Protein AF-A0A7S2Q294-F1 (afdb_monomer_lite)

pLDDT: mean 72.87, std 22.99, range [36.5, 96.69]

Foldseek 3Di:
DDDDDDDDDDDDDDDDDDDDDPDPDDDDDDDDDDDDDPDDDDDDDDDDDDPPPQDPDDPVLLVVQLVLQQVQCVVFPPDDDRSVVLVSCLSVDPDLVSSLVSQCVVGHPDPSSNVSSVVSVVVVVVRVVVVD

Secondary structure (DSSP, 8-state):
-------------------------------S----------------PPP-------HHHHHHHHHHHHHHHHHH-SSPPPHHHHHHHHHH--SHHHHHHHHHHHT-SSHHHHHHHHHHHHHHHHHHHHH-

Radius of gyration: 26.09 Å; chains: 1; bounding box: 34×94×55 Å

Sequence (132 aa):
GPECAGAATPPLALAPALGATPDFREGDKAPRGAAVPIVGAGRGALGAGAPGAGVALGTDLERWAKAQIAKLVDRFCVSRIDEGTVLAALTTCTSPAELRGEAVILIADNALVRNFAADFWRRLQAHLAKTA

Structure (mmCIF, N/CA/C/O backbone):
data_AF-A0A7S2Q294-F1
#
_entry.id   AF-A0A7S2Q294-F1
#
loop_
_atom_site.group_PDB
_atom_site.id
_atom_site.type_symbol
_atom_site.label_atom_id
_atom_site.label_alt_id
_atom_site.label_comp_id
_atom_site.label_asym_id
_atom_site.label_entit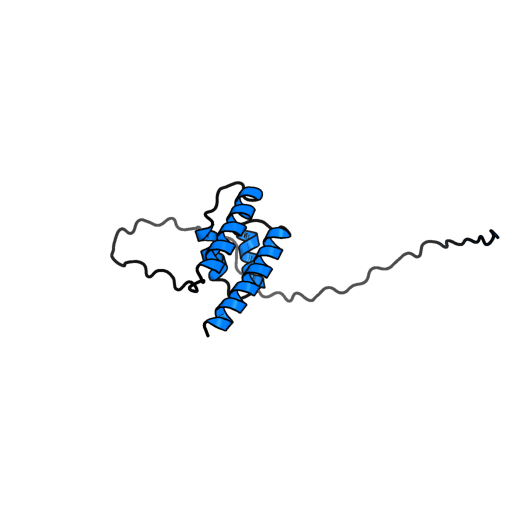y_id
_atom_site.label_seq_id
_atom_site.pdbx_PDB_ins_code
_atom_site.Cartn_x
_atom_site.Cartn_y
_atom_site.Cartn_z
_atom_site.occupancy
_atom_site.B_iso_or_equiv
_atom_site.auth_seq_id
_atom_site.auth_comp_id
_atom_site.auth_asym_id
_atom_site.auth_atom_id
_atom_site.pdbx_PDB_model_num
ATOM 1 N N . GLY A 1 1 ? -2.865 -59.286 15.731 1.00 44.28 1 GLY A N 1
ATOM 2 C CA . GLY A 1 1 ? -2.009 -58.663 16.749 1.00 44.28 1 GLY A CA 1
ATOM 3 C C . GLY A 1 1 ? -2.649 -57.376 17.200 1.00 44.28 1 GLY A C 1
ATOM 4 O O . GLY A 1 1 ? -2.858 -56.504 16.367 1.00 44.28 1 GLY A O 1
ATOM 5 N N . PRO A 1 2 ? -3.039 -57.309 18.471 1.00 61.34 2 PRO A N 1
ATOM 6 C CA . PRO A 1 2 ? -3.038 -56.041 19.184 1.00 61.34 2 PRO A CA 1
ATOM 7 C C . PRO A 1 2 ? -2.479 -56.255 20.591 1.00 61.34 2 PRO A C 1
ATOM 9 O O . PRO A 1 2 ? -3.066 -57.013 21.341 1.00 61.34 2 PRO A O 1
ATOM 12 N N . GLU A 1 3 ? -1.362 -55.626 20.942 1.00 43.28 3 GLU A N 1
ATOM 13 C CA . GLU A 1 3 ? -1.003 -55.320 22.333 1.00 43.28 3 GLU A CA 1
ATOM 14 C C . GLU A 1 3 ? 0.326 -54.564 22.344 1.00 43.28 3 GLU A C 1
ATOM 16 O O . GLU A 1 3 ? 1.330 -55.061 21.847 1.00 43.28 3 GLU A O 1
ATOM 21 N N . CYS A 1 4 ? 0.305 -53.338 22.866 1.00 44.31 4 CYS A N 1
ATOM 22 C CA . CYS A 1 4 ? 1.241 -52.898 23.899 1.00 44.31 4 CYS A CA 1
ATOM 23 C C . CYS A 1 4 ? 0.784 -51.530 24.418 1.00 44.31 4 CYS A C 1
ATOM 25 O O . CYS A 1 4 ? 0.881 -50.503 23.747 1.00 44.31 4 CYS A O 1
ATOM 27 N N . ALA A 1 5 ? 0.226 -51.580 25.622 1.00 46.41 5 ALA A N 1
ATOM 28 C CA . ALA A 1 5 ? -0.110 -50.465 26.489 1.00 46.41 5 ALA A CA 1
ATOM 29 C C . ALA A 1 5 ? 1.132 -49.915 27.220 1.00 46.41 5 ALA A C 1
ATOM 31 O O . ALA A 1 5 ? 2.169 -50.573 27.274 1.00 46.41 5 ALA A O 1
ATOM 32 N N . GLY A 1 6 ? 0.969 -48.755 27.868 1.00 44.88 6 GLY A N 1
ATOM 33 C CA . GLY A 1 6 ? 1.850 -48.255 28.938 1.00 44.88 6 GLY A CA 1
ATOM 34 C C . GLY A 1 6 ? 2.339 -46.830 28.667 1.00 44.88 6 GLY A C 1
ATOM 35 O O . GLY A 1 6 ? 3.284 -46.643 27.917 1.00 44.88 6 GLY A O 1
ATOM 36 N N . ALA A 1 7 ? 1.607 -45.780 29.050 1.00 47.66 7 ALA A N 1
ATOM 37 C CA . ALA A 1 7 ? 1.498 -45.207 30.401 1.00 47.66 7 ALA A CA 1
ATOM 38 C C . ALA A 1 7 ? 2.808 -44.581 30.915 1.00 47.66 7 ALA A C 1
ATOM 40 O O . ALA A 1 7 ? 3.766 -45.301 31.162 1.00 47.66 7 ALA A O 1
ATOM 41 N N . ALA A 1 8 ? 2.801 -43.258 31.131 1.00 45.41 8 ALA A N 1
ATOM 42 C CA . ALA A 1 8 ? 3.311 -42.591 32.340 1.00 45.41 8 ALA A CA 1
ATOM 43 C C . ALA A 1 8 ? 3.376 -41.068 32.131 1.00 45.41 8 ALA A C 1
ATOM 45 O O . ALA A 1 8 ? 4.278 -40.540 31.486 1.00 45.41 8 ALA A O 1
ATOM 46 N N . THR A 1 9 ? 2.425 -40.353 32.727 1.00 52.53 9 THR A N 1
ATOM 47 C CA . THR A 1 9 ? 2.591 -38.946 33.110 1.00 52.53 9 THR A CA 1
ATOM 48 C C . THR A 1 9 ? 3.489 -38.883 34.347 1.00 52.53 9 THR A C 1
ATOM 50 O O . THR A 1 9 ? 3.266 -39.653 35.283 1.00 52.53 9 THR A O 1
ATOM 53 N N . PRO A 1 10 ? 4.458 -37.957 34.396 1.00 62.84 10 PRO A N 1
ATOM 54 C CA . PRO A 1 10 ? 4.807 -37.333 35.673 1.00 62.84 10 PRO A CA 1
ATOM 55 C C . PRO A 1 10 ? 4.641 -35.794 35.679 1.00 62.84 10 PRO A C 1
ATOM 57 O O . PRO A 1 10 ? 4.513 -35.176 34.621 1.00 62.84 10 PRO A O 1
ATOM 60 N N . PRO A 1 11 ? 4.570 -35.186 36.882 1.00 49.03 11 PRO A N 1
ATOM 61 C CA . PRO A 1 11 ? 3.926 -33.898 37.141 1.00 49.03 11 PRO A CA 1
ATOM 62 C C . PRO A 1 11 ? 4.881 -32.693 37.211 1.00 49.03 11 PRO A C 1
ATOM 64 O O . PRO A 1 11 ? 6.088 -32.838 37.368 1.00 49.03 11 PRO A O 1
ATOM 67 N N . LEU A 1 12 ? 4.264 -31.505 37.138 1.00 50.09 12 LEU A N 1
ATOM 68 C CA . LEU A 1 12 ? 4.658 -30.200 37.699 1.00 50.09 12 LEU A CA 1
ATOM 69 C C . LEU A 1 12 ? 6.087 -30.073 38.262 1.00 50.09 12 LEU A C 1
ATOM 71 O O . LEU A 1 12 ? 6.373 -30.527 39.368 1.00 50.09 12 LEU A O 1
ATOM 75 N N . ALA A 1 13 ? 6.910 -29.277 37.575 1.00 45.97 13 ALA A N 1
ATOM 76 C CA . ALA A 1 13 ? 8.020 -28.552 38.182 1.00 45.97 13 ALA A CA 1
ATOM 77 C C . ALA A 1 13 ? 7.775 -27.040 38.044 1.00 45.97 13 ALA A C 1
ATOM 79 O O . ALA A 1 13 ? 7.472 -26.525 36.968 1.00 45.97 13 ALA A O 1
ATOM 80 N N . LEU A 1 14 ? 7.855 -26.367 39.185 1.00 40.69 14 LEU A N 1
ATOM 81 C CA . LEU A 1 14 ? 7.582 -24.963 39.449 1.00 40.69 14 LEU A CA 1
ATOM 82 C C . LEU A 1 14 ? 8.912 -24.173 39.461 1.00 40.69 14 LEU A C 1
ATOM 84 O O . LEU A 1 14 ? 9.842 -24.605 40.135 1.00 40.69 14 LEU A O 1
ATOM 88 N N . ALA A 1 15 ? 8.916 -22.987 38.825 1.00 42.66 15 ALA A N 1
ATOM 89 C CA . ALA A 1 15 ? 9.818 -21.821 39.012 1.00 42.66 15 ALA A CA 1
ATOM 90 C C . ALA A 1 15 ? 11.289 -21.908 38.503 1.00 42.66 15 ALA A C 1
ATOM 92 O O . ALA A 1 15 ? 11.785 -23.014 38.305 1.00 42.66 15 ALA A O 1
ATOM 93 N N . PRO A 1 16 ? 12.026 -20.776 38.311 1.00 45.72 16 PRO A N 1
ATOM 94 C CA . PRO A 1 16 ? 11.696 -19.362 38.573 1.00 45.72 16 PRO A CA 1
ATOM 95 C C . PRO A 1 16 ? 11.841 -18.388 37.376 1.00 45.72 16 PRO A C 1
ATOM 97 O O . PRO A 1 16 ? 12.512 -18.650 36.381 1.00 45.72 16 PRO A O 1
ATOM 100 N N . ALA A 1 17 ? 11.228 -17.210 37.532 1.00 52.69 17 ALA A N 1
ATOM 101 C CA . ALA A 1 17 ? 11.446 -16.017 36.719 1.00 52.69 17 ALA A CA 1
ATOM 102 C C . ALA A 1 17 ? 12.823 -15.384 37.003 1.00 52.69 17 ALA A C 1
ATOM 104 O O . ALA A 1 17 ? 13.140 -15.109 38.156 1.00 52.69 17 ALA A O 1
ATOM 105 N N . LEU A 1 18 ? 13.597 -15.113 35.950 1.00 45.78 18 LEU A N 1
ATOM 106 C CA . LEU A 1 18 ? 14.779 -14.236 35.896 1.00 45.78 18 LEU A CA 1
ATOM 107 C C . LEU A 1 18 ? 14.959 -13.927 34.393 1.00 45.78 18 LEU A C 1
ATOM 109 O O . LEU A 1 18 ? 15.069 -14.849 33.597 1.00 45.78 18 LEU A O 1
ATOM 113 N N . GLY A 1 19 ? 14.821 -12.710 33.876 1.00 39.41 19 GLY A N 1
ATOM 114 C CA . GLY A 1 19 ? 15.582 -11.524 34.241 1.00 39.41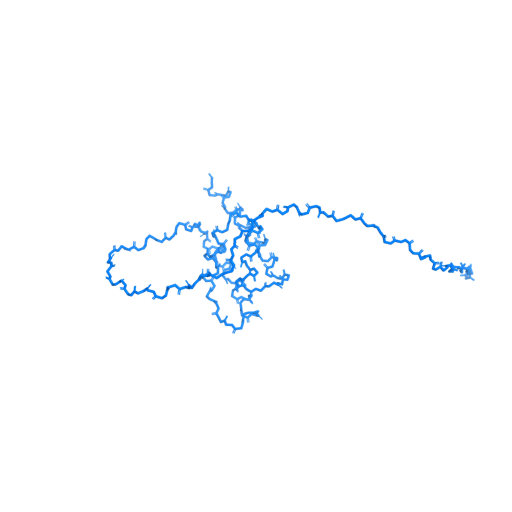 19 GLY A CA 1
ATOM 115 C C . GLY A 1 19 ? 16.547 -11.203 33.092 1.00 39.41 19 GLY A C 1
ATOM 116 O O . GLY A 1 19 ? 17.686 -11.644 33.122 1.00 39.41 19 GLY A O 1
ATOM 117 N N . ALA A 1 20 ? 16.080 -10.477 32.070 1.00 42.62 20 ALA A N 1
ATOM 118 C CA . ALA A 1 20 ? 16.929 -9.789 31.090 1.00 42.62 20 ALA A CA 1
ATOM 119 C C . ALA A 1 20 ? 16.120 -8.674 30.406 1.00 42.62 20 ALA A C 1
ATOM 121 O O . ALA A 1 20 ? 15.543 -8.839 29.333 1.00 42.62 20 ALA A O 1
ATOM 122 N N . THR A 1 21 ? 16.029 -7.541 31.091 1.00 54.88 21 THR A N 1
ATOM 123 C CA . THR A 1 21 ? 15.585 -6.260 30.540 1.00 54.88 21 THR A CA 1
ATOM 124 C C . THR A 1 21 ? 16.626 -5.745 29.541 1.00 54.88 21 THR A C 1
ATOM 126 O O . THR A 1 21 ? 17.803 -5.697 29.905 1.00 54.88 21 THR A O 1
ATOM 129 N N . PRO A 1 22 ? 16.258 -5.318 28.321 1.00 56.16 22 PRO A N 1
ATOM 130 C CA . PRO A 1 22 ? 17.136 -4.461 27.542 1.00 56.16 22 PRO A CA 1
ATOM 131 C C . PRO A 1 22 ? 17.217 -3.080 28.208 1.00 56.16 22 PRO A C 1
ATOM 133 O O . PRO A 1 22 ? 16.203 -2.452 28.514 1.00 56.16 22 PRO A O 1
ATOM 136 N N . ASP A 1 23 ? 18.455 -2.663 28.447 1.00 44.28 23 ASP A N 1
ATOM 137 C CA . ASP A 1 23 ? 18.894 -1.358 28.934 1.00 44.28 23 ASP A CA 1
ATOM 138 C C . ASP A 1 23 ? 18.410 -0.259 27.972 1.00 44.28 23 ASP A C 1
ATOM 140 O O . ASP A 1 23 ? 19.010 -0.000 26.928 1.00 44.28 23 ASP A O 1
ATOM 144 N N . PHE A 1 24 ? 17.259 0.347 28.273 1.00 40.94 24 PHE A N 1
ATOM 145 C CA . PHE A 1 24 ? 16.790 1.536 27.569 1.00 40.94 24 PHE A CA 1
ATOM 146 C C . PHE A 1 24 ? 17.411 2.751 28.248 1.00 40.94 24 PHE A C 1
ATOM 148 O O . PHE A 1 24 ? 16.888 3.283 29.228 1.00 40.94 24 PHE A O 1
ATOM 155 N N . ARG A 1 25 ? 18.581 3.153 27.750 1.00 46.62 25 ARG A N 1
ATOM 156 C CA . ARG A 1 25 ? 19.273 4.337 28.240 1.00 46.62 25 ARG A CA 1
ATOM 157 C C . ARG A 1 25 ? 18.556 5.597 27.759 1.00 46.62 25 ARG A C 1
ATOM 159 O O . ARG A 1 25 ? 18.574 5.959 26.586 1.00 46.62 25 ARG A O 1
ATOM 166 N N . GLU A 1 26 ? 17.927 6.220 28.742 1.00 45.25 26 GLU A N 1
ATOM 167 C CA . GLU A 1 26 ? 17.281 7.521 28.762 1.00 45.25 26 GLU A CA 1
ATOM 168 C C . GLU A 1 26 ? 18.169 8.632 28.178 1.00 45.25 26 GLU A C 1
ATOM 170 O O . GLU A 1 26 ? 19.309 8.842 28.598 1.00 45.25 26 GLU A O 1
ATOM 175 N N . GLY A 1 27 ? 17.611 9.344 27.199 1.00 43.72 27 GLY A N 1
ATOM 176 C CA . GLY A 1 27 ? 18.140 10.574 26.624 1.00 43.72 27 GLY A CA 1
ATOM 177 C C . GLY A 1 27 ? 17.041 11.632 26.584 1.00 43.72 27 GLY A C 1
ATOM 178 O O . GLY A 1 27 ? 16.408 11.837 25.558 1.00 43.72 27 GLY A O 1
ATOM 179 N N . ASP A 1 28 ? 16.787 12.207 27.756 1.00 41.78 28 ASP A N 1
ATOM 180 C CA . ASP A 1 28 ? 16.439 13.608 28.022 1.00 41.78 28 ASP A CA 1
ATOM 181 C C . ASP A 1 28 ? 15.445 14.343 27.078 1.00 41.78 28 ASP A C 1
ATOM 183 O O . ASP A 1 28 ? 15.796 14.922 26.056 1.00 41.78 28 ASP A O 1
ATOM 187 N N . LYS A 1 29 ? 14.185 14.398 27.538 1.00 44.03 29 LYS A N 1
ATOM 188 C CA . LYS A 1 29 ? 13.480 15.642 27.926 1.00 44.03 29 LYS A CA 1
ATOM 189 C C . LYS A 1 29 ? 13.255 16.746 26.871 1.00 44.03 29 LYS A C 1
ATOM 191 O O . LYS A 1 29 ? 14.113 17.584 26.637 1.00 44.03 29 LYS A O 1
ATOM 196 N N . ALA A 1 30 ? 11.990 16.924 26.465 1.00 48.25 30 ALA A N 1
ATOM 197 C CA . ALA A 1 30 ? 11.366 18.251 26.306 1.00 48.25 30 ALA A CA 1
ATOM 198 C C . ALA A 1 30 ? 9.819 18.163 26.256 1.00 48.25 30 ALA A C 1
ATOM 200 O O . ALA A 1 30 ? 9.277 17.116 25.910 1.00 48.25 30 ALA A O 1
ATOM 201 N N . PRO A 1 31 ? 9.095 19.219 26.678 1.00 53.50 31 PRO A N 1
ATOM 202 C CA . PRO A 1 31 ? 7.853 19.086 27.436 1.00 53.50 31 PRO A CA 1
ATOM 203 C C . PRO A 1 31 ? 6.556 19.146 26.618 1.00 53.50 31 PRO A C 1
ATOM 205 O O . PRO A 1 31 ? 6.461 19.749 25.551 1.00 53.50 31 PRO A O 1
ATOM 208 N N . ARG A 1 32 ? 5.506 18.587 27.231 1.00 51.50 32 ARG A N 1
ATOM 209 C CA . ARG A 1 32 ? 4.101 18.896 26.950 1.00 51.50 32 ARG A CA 1
ATOM 210 C C . ARG A 1 32 ? 3.847 20.401 27.070 1.00 51.50 32 ARG A C 1
ATOM 212 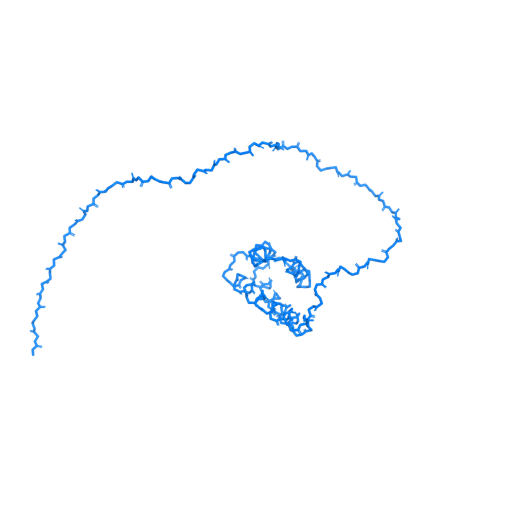O O . ARG A 1 32 ? 4.110 20.981 28.119 1.00 51.50 32 ARG A O 1
ATOM 219 N N . GLY A 1 33 ? 3.205 20.960 26.047 1.00 50.56 33 GLY A N 1
ATOM 220 C CA . GLY A 1 33 ? 2.493 22.232 26.123 1.00 50.56 33 GLY A CA 1
ATOM 221 C C . GLY A 1 33 ? 3.095 23.329 25.257 1.00 50.56 33 GLY A C 1
ATOM 222 O O . GLY A 1 33 ? 3.907 24.115 25.726 1.00 50.56 33 GLY A O 1
ATOM 223 N N . ALA A 1 34 ? 2.619 23.444 24.021 1.00 40.56 34 ALA A N 1
ATOM 224 C CA . ALA A 1 34 ? 2.616 24.715 23.312 1.00 40.56 34 ALA A CA 1
ATOM 225 C C . ALA A 1 34 ? 1.419 24.736 22.364 1.00 40.56 34 ALA A C 1
ATOM 227 O O . ALA A 1 34 ? 1.209 23.817 21.574 1.00 40.56 34 ALA A O 1
ATOM 228 N N . ALA A 1 35 ? 0.602 25.769 22.533 1.00 45.56 35 ALA A N 1
ATOM 229 C CA . ALA A 1 35 ? -0.572 26.069 21.745 1.00 45.56 35 ALA A CA 1
ATOM 230 C C . ALA A 1 35 ? -0.261 26.028 20.245 1.00 45.56 35 ALA A C 1
ATOM 232 O O . ALA A 1 35 ? 0.727 26.604 19.797 1.00 45.56 35 ALA A O 1
ATOM 233 N N . VAL A 1 36 ? -1.139 25.394 19.472 1.00 49.84 36 VAL A N 1
ATOM 234 C CA . VAL A 1 36 ? -1.215 25.605 18.025 1.00 49.84 36 VAL A CA 1
ATOM 235 C C . VAL A 1 36 ? -1.661 27.053 17.793 1.00 49.84 36 VAL A C 1
ATOM 237 O O . VAL A 1 36 ? -2.783 27.393 18.182 1.00 49.84 36 VAL A O 1
ATOM 240 N N . PRO A 1 37 ? -0.832 27.932 17.199 1.00 43.50 37 PRO A N 1
ATOM 241 C CA . PRO A 1 37 ? -1.310 29.231 16.770 1.00 43.50 37 PRO A CA 1
ATOM 242 C C . PRO A 1 37 ? -2.240 29.041 15.569 1.00 43.50 37 PRO A C 1
ATOM 244 O O . PRO A 1 37 ? -1.825 28.606 14.496 1.00 43.50 37 PRO A O 1
ATOM 247 N N . ILE A 1 38 ? -3.507 29.409 15.751 1.00 56.09 38 ILE A N 1
ATOM 248 C CA . ILE A 1 38 ? -4.383 29.791 14.646 1.00 56.09 38 ILE A CA 1
ATOM 249 C C . ILE A 1 38 ? -3.959 31.202 14.220 1.00 56.09 38 ILE A C 1
ATOM 251 O O . ILE A 1 38 ? -4.352 32.194 14.823 1.00 56.09 38 ILE A O 1
ATOM 255 N N . VAL A 1 39 ? -3.132 31.276 13.182 1.00 42.69 39 VAL A N 1
ATOM 256 C CA . VAL A 1 39 ? -2.878 32.448 12.330 1.00 42.69 39 VAL A CA 1
ATOM 257 C C . VAL A 1 39 ? -2.803 31.853 10.927 1.00 42.69 39 VAL A C 1
ATOM 259 O O . VAL A 1 39 ? -2.041 30.928 10.696 1.00 42.69 39 VAL A O 1
ATOM 262 N N . GLY A 1 40 ? -3.601 32.232 9.946 1.00 38.53 40 GLY A N 1
ATOM 263 C CA . GLY A 1 40 ? -4.163 33.538 9.655 1.00 38.53 40 GLY A CA 1
ATOM 264 C C . GLY A 1 40 ? -3.992 33.704 8.146 1.00 38.53 40 GLY A C 1
ATOM 265 O O . GLY A 1 40 ? -2.960 33.342 7.587 1.00 38.53 40 GLY A O 1
ATOM 266 N N . ALA A 1 41 ? -5.050 34.152 7.484 1.00 49.34 41 ALA A N 1
ATOM 267 C CA . ALA A 1 41 ? -5.159 34.241 6.039 1.00 49.34 41 ALA A CA 1
ATOM 268 C C . ALA A 1 41 ? -3.965 34.957 5.378 1.00 49.34 41 ALA A C 1
ATOM 270 O O . ALA A 1 41 ? -3.705 36.127 5.645 1.00 49.34 41 ALA A O 1
ATOM 271 N N . GLY A 1 42 ? -3.314 34.268 4.441 1.00 37.62 42 GLY A N 1
ATOM 272 C CA . GLY A 1 42 ? -2.409 34.846 3.454 1.00 37.62 42 GLY A CA 1
ATOM 273 C C . GLY A 1 42 ? -2.921 34.526 2.055 1.00 37.62 42 GLY A C 1
ATOM 274 O O . GLY A 1 42 ? -2.640 33.466 1.507 1.00 37.62 42 GLY A O 1
ATOM 275 N N . ARG A 1 43 ? -3.732 35.432 1.500 1.00 55.91 43 ARG A N 1
ATOM 276 C CA . ARG A 1 43 ? -4.087 35.470 0.076 1.00 55.91 43 ARG A CA 1
ATOM 277 C C . ARG A 1 43 ? -2.881 36.008 -0.695 1.00 55.91 43 ARG A C 1
ATOM 279 O O . ARG A 1 43 ? -2.386 37.079 -0.362 1.00 55.91 43 ARG A O 1
ATOM 286 N N . GLY A 1 44 ? -2.502 35.311 -1.763 1.00 38.66 44 GLY A N 1
ATOM 287 C CA . GLY A 1 44 ? -1.456 35.708 -2.710 1.00 38.66 44 GLY A CA 1
ATOM 288 C C . GLY A 1 44 ? -0.235 34.795 -2.591 1.00 38.66 44 GLY A C 1
ATOM 289 O O . GLY A 1 44 ? 0.173 34.452 -1.497 1.00 38.66 44 GLY A O 1
ATOM 290 N N . ALA A 1 45 ? 0.400 34.334 -3.651 1.00 40.12 45 ALA A N 1
ATOM 291 C CA . ALA A 1 45 ? 0.223 34.558 -5.070 1.00 40.12 45 ALA A CA 1
ATOM 292 C C . ALA A 1 45 ? 1.052 33.475 -5.785 1.00 40.12 45 ALA A C 1
ATOM 294 O O . ALA A 1 45 ? 2.044 33.010 -5.236 1.00 40.12 45 ALA A O 1
ATOM 295 N N . LEU A 1 46 ? 0.647 33.134 -7.010 1.00 43.94 46 LEU A N 1
ATOM 296 C CA . LEU A 1 46 ? 1.522 32.719 -8.113 1.00 43.94 46 LEU A CA 1
ATOM 297 C C . LEU A 1 46 ? 2.586 31.649 -7.821 1.00 43.94 46 LEU A C 1
ATOM 299 O O . LEU A 1 46 ? 3.704 31.928 -7.407 1.00 43.94 46 LEU A O 1
ATOM 303 N N . GLY A 1 47 ? 2.272 30.429 -8.235 1.00 38.81 47 GLY A N 1
ATOM 304 C CA . GLY A 1 47 ? 3.278 29.414 -8.499 1.00 38.81 47 GLY A CA 1
ATOM 305 C C . GLY A 1 47 ? 2.590 28.096 -8.759 1.00 38.81 47 GLY A C 1
ATOM 306 O O . GLY A 1 47 ? 2.208 27.415 -7.816 1.00 38.81 47 GLY A O 1
ATOM 307 N N . ALA A 1 48 ? 2.371 27.782 -10.036 1.00 45.16 48 ALA A N 1
ATOM 308 C CA . ALA A 1 48 ? 1.927 26.473 -10.482 1.00 45.16 48 ALA A CA 1
ATOM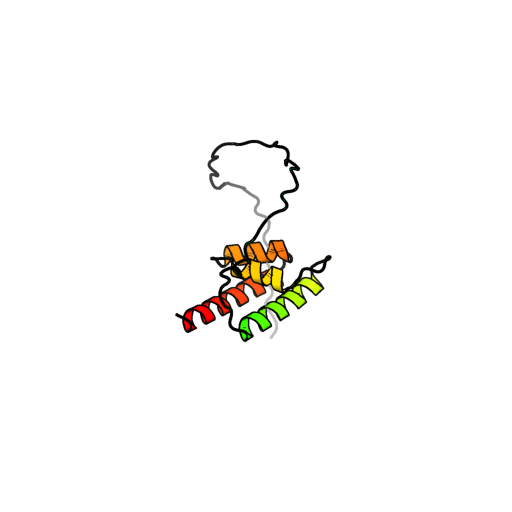 309 C C . ALA A 1 48 ? 2.742 25.405 -9.744 1.00 45.16 48 ALA A C 1
ATOM 311 O O . ALA A 1 48 ? 3.960 25.331 -9.913 1.00 45.16 48 ALA A O 1
ATOM 312 N N . GLY A 1 49 ? 2.068 24.659 -8.866 1.00 36.50 49 GLY A N 1
ATOM 313 C CA . GLY A 1 49 ? 2.688 23.606 -8.083 1.00 36.50 49 GLY A CA 1
ATOM 314 C C . GLY A 1 49 ? 3.384 22.659 -9.041 1.00 36.50 49 GLY A C 1
ATOM 315 O O . GLY A 1 49 ? 2.736 22.051 -9.893 1.00 36.50 49 GLY A O 1
ATOM 316 N N . ALA A 1 50 ? 4.706 22.572 -8.922 1.00 42.50 50 ALA A N 1
ATOM 317 C CA . ALA A 1 50 ? 5.429 21.453 -9.481 1.00 42.50 50 ALA A CA 1
ATOM 318 C C . ALA A 1 50 ? 4.711 20.189 -8.980 1.00 42.50 50 ALA A C 1
ATOM 320 O O . ALA A 1 50 ? 4.530 20.061 -7.762 1.00 42.50 50 ALA A O 1
ATOM 321 N N . PRO A 1 51 ? 4.233 19.292 -9.862 1.00 45.91 51 PRO A N 1
ATOM 322 C CA . PRO A 1 51 ? 3.769 18.002 -9.396 1.00 45.91 51 PRO A CA 1
ATOM 323 C C . PRO A 1 51 ? 4.953 17.397 -8.654 1.00 45.91 51 PRO A C 1
ATOM 325 O O . PRO A 1 51 ? 6.070 17.382 -9.181 1.00 45.91 51 PRO A O 1
ATOM 328 N N . GLY A 1 52 ? 4.723 17.024 -7.393 1.00 43.53 52 GLY A N 1
ATOM 329 C CA . GLY A 1 52 ? 5.745 16.425 -6.552 1.00 43.53 52 GLY A CA 1
ATOM 330 C C . GLY A 1 52 ? 6.502 15.383 -7.360 1.00 43.53 52 GLY A C 1
ATOM 331 O O . GLY A 1 52 ? 5.898 14.670 -8.164 1.00 43.53 52 GLY A O 1
ATOM 332 N N . ALA A 1 53 ? 7.820 15.344 -7.180 1.00 43.66 53 ALA A N 1
ATOM 333 C CA . ALA A 1 53 ? 8.696 14.325 -7.732 1.00 43.66 53 ALA A CA 1
ATOM 334 C C . ALA A 1 53 ? 8.345 12.957 -7.113 1.00 43.66 53 ALA A C 1
ATOM 336 O O . ALA A 1 53 ? 9.110 12.375 -6.354 1.00 43.66 53 ALA A O 1
ATOM 337 N N 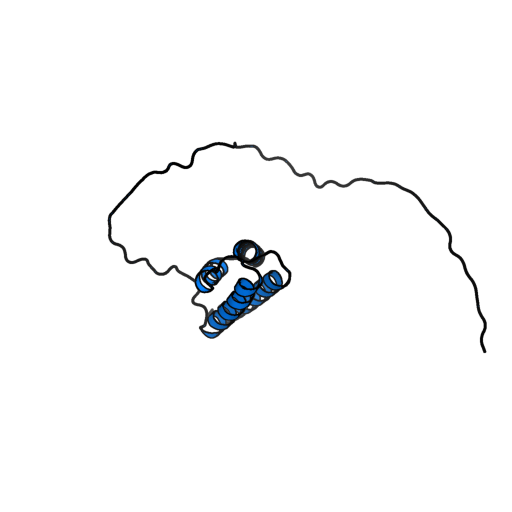. GLY A 1 54 ? 7.131 12.482 -7.374 1.00 52.44 54 GLY A N 1
ATOM 338 C CA . GLY A 1 54 ? 6.718 11.121 -7.150 1.00 52.44 54 GLY A CA 1
ATOM 339 C C . GLY A 1 54 ? 7.466 10.273 -8.156 1.00 52.44 54 GLY A C 1
ATOM 340 O O . GLY A 1 54 ? 7.622 10.650 -9.3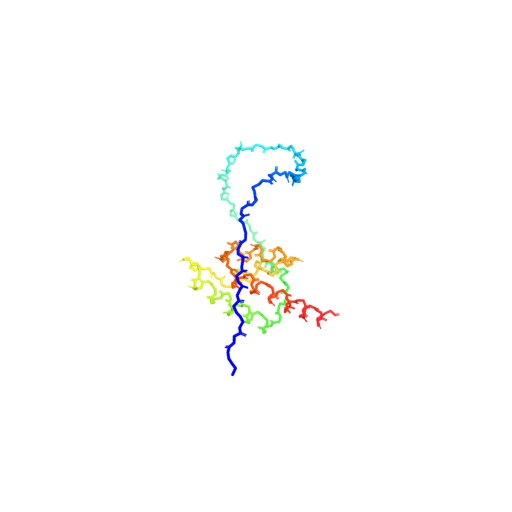21 1.00 52.44 54 GLY A O 1
ATOM 341 N N . VAL A 1 55 ? 7.957 9.133 -7.691 1.00 59.88 55 VAL A N 1
ATOM 342 C CA . VAL A 1 55 ? 8.459 8.084 -8.571 1.00 59.88 55 VAL A CA 1
ATOM 343 C C . VAL A 1 55 ? 7.406 7.865 -9.656 1.00 59.88 55 VAL A C 1
ATOM 345 O O . VAL A 1 55 ? 6.260 7.550 -9.338 1.00 59.88 55 VAL A O 1
ATOM 348 N N . ALA A 1 56 ? 7.776 8.077 -10.923 1.00 66.50 56 ALA A N 1
ATOM 349 C CA . ALA A 1 56 ? 6.892 7.833 -12.053 1.00 66.50 56 ALA A CA 1
ATOM 350 C C . ALA A 1 56 ? 6.624 6.326 -12.125 1.00 66.50 56 ALA A C 1
ATOM 352 O O . ALA A 1 56 ? 7.378 5.569 -12.734 1.00 66.50 56 ALA A O 1
ATOM 353 N N . LEU A 1 57 ? 5.587 5.877 -11.420 1.00 74.50 57 LEU A N 1
ATOM 354 C CA . LEU A 1 57 ? 5.163 4.490 -11.436 1.00 74.50 57 LEU A CA 1
ATOM 355 C C . LEU A 1 57 ? 4.703 4.147 -12.852 1.00 74.50 57 LEU A C 1
ATOM 357 O O . LEU A 1 57 ? 3.907 4.870 -13.452 1.00 74.50 57 LEU A O 1
ATOM 361 N N . GLY A 1 58 ? 5.149 3.005 -13.372 1.00 80.31 58 GLY A N 1
ATOM 362 C CA . GLY A 1 58 ? 4.529 2.422 -14.556 1.00 80.31 58 GLY A CA 1
ATOM 363 C C . GLY A 1 58 ? 3.012 2.304 -14.365 1.00 80.31 58 GLY A C 1
ATOM 364 O O . GLY A 1 58 ? 2.537 1.928 -13.288 1.00 80.31 58 GLY A O 1
ATOM 365 N N . THR A 1 59 ? 2.251 2.605 -15.419 1.00 84.94 59 THR A N 1
ATOM 366 C CA . THR A 1 59 ? 0.777 2.648 -15.405 1.00 84.94 59 THR A CA 1
ATOM 367 C C . THR A 1 59 ? 0.146 1.348 -14.895 1.00 84.94 59 THR A C 1
ATOM 369 O O . THR A 1 59 ? -0.877 1.386 -14.211 1.00 84.94 59 THR A O 1
ATOM 372 N N . ASP A 1 60 ? 0.777 0.199 -15.151 1.00 89.94 60 ASP A N 1
ATOM 373 C CA . ASP A 1 60 ? 0.353 -1.108 -14.637 1.00 89.94 60 ASP A CA 1
ATOM 374 C C . ASP A 1 60 ? 0.532 -1.263 -13.120 1.00 89.94 60 ASP A C 1
ATOM 376 O O . ASP A 1 60 ? -0.353 -1.790 -12.440 1.00 89.94 60 ASP A O 1
ATOM 380 N N . LEU A 1 61 ? 1.664 -0.802 -12.573 1.00 91.50 61 LEU A N 1
ATOM 381 C CA . LEU A 1 61 ? 1.945 -0.877 -11.138 1.00 91.50 61 LEU A CA 1
ATOM 382 C C . LEU A 1 61 ? 1.018 0.056 -10.362 1.00 91.50 61 LEU A C 1
ATOM 384 O O . LEU A 1 61 ? 0.433 -0.360 -9.361 1.00 91.50 61 LEU A O 1
ATOM 388 N N . GLU A 1 62 ? 0.837 1.280 -10.858 1.00 92.81 62 GLU A N 1
ATOM 389 C CA . GLU A 1 62 ? -0.104 2.243 -10.293 1.00 92.81 62 GLU A CA 1
ATOM 390 C C . GLU A 1 62 ? -1.531 1.678 -10.277 1.00 92.81 62 GLU A C 1
ATOM 392 O O . GLU A 1 62 ? -2.183 1.663 -9.232 1.00 92.81 62 GLU A O 1
ATOM 397 N N . ARG A 1 63 ? -2.013 1.163 -11.417 1.00 94.75 63 ARG A N 1
ATOM 398 C CA . ARG A 1 63 ? -3.366 0.602 -11.529 1.00 94.75 63 ARG A CA 1
ATOM 399 C C . ARG A 1 63 ? -3.572 -0.575 -10.581 1.00 94.75 63 ARG A C 1
ATOM 401 O O . ARG A 1 63 ? -4.610 -0.659 -9.925 1.00 94.75 63 ARG A O 1
ATOM 408 N N . TRP A 1 64 ? -2.592 -1.475 -10.493 1.00 95.38 64 TRP A N 1
ATOM 409 C CA . TRP A 1 64 ? -2.628 -2.591 -9.550 1.00 95.38 64 TRP A CA 1
ATOM 410 C C . TRP A 1 64 ? -2.686 -2.099 -8.099 1.00 95.38 64 TRP A C 1
ATOM 412 O O . TRP A 1 64 ? -3.520 -2.583 -7.332 1.00 95.38 64 TRP A O 1
ATOM 422 N N . ALA A 1 65 ? -1.845 -1.129 -7.729 1.00 95.38 65 ALA A N 1
ATOM 423 C CA . ALA A 1 65 ? -1.768 -0.617 -6.366 1.00 95.38 65 ALA A CA 1
ATOM 424 C C . ALA A 1 65 ? -3.072 0.081 -5.962 1.00 95.38 65 ALA A C 1
ATOM 426 O O . ALA A 1 65 ? -3.649 -0.273 -4.935 1.00 95.38 65 ALA A O 1
ATOM 427 N N . LYS A 1 66 ? -3.601 0.974 -6.810 1.00 94.50 66 LYS A N 1
ATOM 428 C CA . LYS A 1 66 ? -4.897 1.643 -6.598 1.00 94.50 66 LYS A CA 1
ATOM 429 C C . LYS A 1 66 ? -6.033 0.637 -6.414 1.00 94.50 66 LYS A C 1
ATOM 431 O O . LYS A 1 66 ? -6.809 0.760 -5.475 1.00 94.50 66 LYS A O 1
ATOM 436 N N . ALA A 1 67 ? -6.089 -0.412 -7.238 1.00 95.50 67 ALA A N 1
ATOM 437 C CA . ALA A 1 67 ? -7.117 -1.447 -7.118 1.00 95.50 67 ALA A CA 1
ATOM 438 C C . ALA A 1 67 ? -7.024 -2.257 -5.810 1.00 95.50 67 ALA A C 1
ATOM 440 O O . ALA A 1 67 ? -8.049 -2.702 -5.293 1.00 95.50 67 ALA A O 1
ATOM 441 N N . GLN A 1 68 ? -5.820 -2.484 -5.274 1.00 95.69 68 GLN A N 1
ATOM 442 C CA . GLN A 1 68 ? -5.650 -3.137 -3.970 1.00 95.69 68 GLN A CA 1
ATOM 443 C C . GLN A 1 68 ? -5.994 -2.192 -2.819 1.00 95.69 68 GLN A C 1
ATOM 445 O O . GLN A 1 68 ? -6.715 -2.592 -1.908 1.00 95.69 68 GLN A O 1
ATOM 450 N N . ILE A 1 69 ? -5.544 -0.937 -2.889 1.00 94.38 69 ILE A N 1
ATOM 451 C CA . ILE A 1 69 ? -5.864 0.097 -1.900 1.00 94.38 69 ILE A CA 1
ATOM 452 C C . ILE A 1 69 ? -7.377 0.292 -1.820 1.00 94.38 69 ILE A C 1
ATOM 454 O O . ILE A 1 69 ? -7.919 0.219 -0.725 1.00 94.38 69 ILE A O 1
ATOM 458 N N . ALA A 1 70 ? -8.074 0.425 -2.951 1.00 94.56 70 ALA A N 1
ATOM 459 C CA . ALA A 1 70 ? -9.528 0.572 -2.983 1.00 94.56 70 ALA A CA 1
ATOM 460 C C . ALA A 1 70 ? -10.245 -0.575 -2.247 1.00 94.56 70 ALA A C 1
ATOM 462 O O . ALA A 1 70 ? -11.142 -0.328 -1.449 1.00 94.56 70 ALA A O 1
ATOM 463 N N . LYS A 1 71 ? -9.801 -1.828 -2.436 1.00 94.69 71 LYS A N 1
ATOM 464 C CA . LYS A 1 71 ? -10.353 -2.996 -1.720 1.00 94.69 71 LYS A CA 1
ATOM 465 C C . LYS A 1 71 ? -10.078 -2.962 -0.218 1.00 94.69 71 LYS A C 1
ATOM 467 O O . LYS A 1 71 ? -10.898 -3.430 0.566 1.00 94.69 71 LYS A O 1
ATOM 472 N N . LEU A 1 72 ? -8.902 -2.484 0.184 1.00 94.12 72 LEU A N 1
ATOM 473 C CA . LEU A 1 72 ? -8.527 -2.394 1.593 1.00 94.12 72 LEU A CA 1
ATOM 474 C C . LEU A 1 72 ? -9.274 -1.251 2.289 1.00 94.12 72 LEU A C 1
ATOM 476 O O . LEU A 1 72 ? -9.807 -1.457 3.375 1.00 94.12 72 LEU A O 1
ATOM 480 N N . VAL A 1 73 ? -9.359 -0.085 1.650 1.00 93.44 73 VAL A N 1
ATOM 481 C CA . VAL A 1 73 ? -10.078 1.088 2.157 1.00 93.44 73 VAL A CA 1
ATOM 482 C C . VAL A 1 73 ? -11.569 0.792 2.276 1.00 93.44 73 VAL A C 1
ATOM 484 O O . VAL A 1 73 ? -12.134 1.029 3.335 1.00 93.44 73 VAL A O 1
ATOM 487 N N . ASP A 1 74 ? -12.192 0.202 1.253 1.00 93.31 74 ASP A N 1
ATOM 488 C CA . ASP A 1 74 ? -13.612 -0.184 1.288 1.00 93.31 74 ASP A CA 1
ATOM 489 C C . ASP A 1 74 ? -13.935 -1.135 2.452 1.00 93.31 74 ASP A C 1
ATOM 491 O O . ASP A 1 74 ? -14.972 -1.022 3.101 1.00 93.31 74 ASP A O 1
ATOM 495 N N . ARG A 1 75 ? -13.011 -2.052 2.760 1.00 93.31 75 ARG A N 1
ATOM 496 C CA . ARG A 1 75 ? -13.215 -3.067 3.794 1.00 93.31 75 ARG A CA 1
ATOM 497 C C . ARG A 1 75 ? -12.907 -2.587 5.210 1.00 93.31 75 ARG A C 1
ATOM 499 O O . ARG A 1 75 ? -13.524 -3.082 6.152 1.00 93.31 75 ARG A O 1
ATOM 506 N N . PHE A 1 76 ? -11.901 -1.732 5.379 1.00 92.19 76 PHE A N 1
ATOM 507 C CA . PHE A 1 76 ? -11.333 -1.420 6.695 1.00 92.19 76 PHE A CA 1
ATOM 508 C C . PHE A 1 76 ? -11.485 0.042 7.113 1.00 92.19 76 PHE A C 1
ATOM 510 O O . PHE A 1 76 ? -11.466 0.315 8.313 1.00 92.19 76 PHE A O 1
ATOM 517 N N . CYS A 1 77 ? -11.657 0.975 6.177 1.00 88.81 77 CYS A N 1
ATOM 518 C CA . CYS A 1 77 ? -11.792 2.388 6.506 1.00 88.81 77 CYS A CA 1
ATOM 519 C C . CYS A 1 77 ? -13.265 2.764 6.697 1.00 88.81 77 CYS A C 1
ATOM 521 O O . CYS A 1 77 ? -14.106 2.525 5.837 1.00 88.81 77 CYS A O 1
ATOM 523 N N . VAL A 1 78 ? -13.572 3.413 7.824 1.00 82.75 78 VAL A N 1
ATOM 524 C CA . VAL A 1 78 ? -14.923 3.933 8.116 1.00 82.75 78 VAL A CA 1
ATOM 525 C C . VAL A 1 78 ? -15.242 5.158 7.251 1.00 82.75 78 VAL A C 1
ATOM 527 O O . VAL A 1 78 ? -16.375 5.341 6.811 1.00 82.75 78 VAL A O 1
ATOM 530 N N . SER A 1 79 ? -14.230 5.983 6.983 1.00 84.44 79 SER A N 1
ATOM 531 C CA . SER A 1 79 ? -14.316 7.134 6.083 1.00 84.44 79 SER A CA 1
ATOM 532 C C . SER A 1 79 ? -13.626 6.810 4.767 1.00 84.44 79 SER A C 1
ATOM 534 O O . SER A 1 79 ? -12.542 6.226 4.768 1.00 84.44 79 SER A O 1
ATOM 536 N N . ARG A 1 80 ? -14.222 7.218 3.638 1.00 83.81 80 ARG A N 1
ATOM 537 C CA . ARG A 1 80 ? -13.578 7.061 2.329 1.00 83.81 80 ARG A CA 1
ATOM 538 C C . ARG A 1 80 ? -12.298 7.886 2.277 1.00 83.81 80 ARG A C 1
ATOM 540 O O . ARG A 1 80 ? -12.342 9.109 2.378 1.00 83.81 80 ARG A O 1
ATOM 547 N N . ILE A 1 81 ? -11.187 7.193 2.077 1.00 91.31 81 ILE A N 1
ATOM 548 C CA . ILE A 1 81 ? -9.890 7.780 1.760 1.00 91.31 81 ILE A CA 1
ATOM 549 C C . ILE A 1 81 ? -9.666 7.571 0.264 1.00 91.31 81 ILE A C 1
ATOM 551 O O . ILE A 1 81 ? -9.927 6.487 -0.251 1.00 91.31 81 ILE A O 1
ATOM 555 N N . ASP A 1 82 ? -9.213 8.608 -0.430 1.00 91.94 82 ASP A N 1
ATOM 556 C CA . ASP A 1 82 ? -8.892 8.528 -1.854 1.00 91.94 82 ASP A CA 1
ATOM 557 C C . ASP A 1 82 ? -7.666 7.628 -2.090 1.00 91.94 82 ASP A C 1
ATOM 559 O O . ASP A 1 82 ? -6.605 7.826 -1.487 1.00 91.94 82 ASP A O 1
ATOM 563 N N . GLU A 1 83 ? -7.793 6.637 -2.978 1.00 93.06 83 GLU A N 1
ATOM 564 C CA . GLU A 1 83 ? -6.710 5.693 -3.262 1.00 93.06 83 GLU A CA 1
ATOM 565 C C . GLU A 1 83 ? -5.466 6.353 -3.872 1.00 93.06 83 GLU A C 1
ATOM 567 O O . GLU A 1 83 ? -4.353 5.862 -3.674 1.00 93.06 83 GLU A O 1
ATOM 572 N N . GLY A 1 84 ? -5.631 7.463 -4.597 1.00 90.94 84 GLY A N 1
ATOM 573 C CA . GLY A 1 84 ? -4.527 8.233 -5.164 1.00 90.94 84 GLY A CA 1
ATOM 574 C C . GLY A 1 84 ? -3.695 8.909 -4.080 1.00 90.94 84 GLY A C 1
ATOM 575 O O . GLY A 1 84 ? -2.469 8.886 -4.147 1.00 90.94 84 GLY A O 1
ATOM 576 N N . THR A 1 85 ? -4.354 9.431 -3.049 1.00 91.81 85 THR A N 1
ATOM 577 C CA . THR A 1 85 ? -3.715 10.062 -1.890 1.00 91.81 85 THR A CA 1
ATOM 578 C C . THR A 1 85 ? -2.916 9.047 -1.076 1.00 91.81 85 THR A C 1
ATOM 580 O O . THR A 1 85 ? -1.761 9.304 -0.738 1.00 91.81 85 THR A O 1
ATOM 583 N N . VAL A 1 86 ? -3.488 7.865 -0.817 1.00 93.94 86 VAL A N 1
ATOM 584 C CA . VAL A 1 86 ? -2.765 6.776 -0.136 1.00 93.94 86 VAL A CA 1
ATOM 585 C C . VAL A 1 86 ? -1.570 6.332 -0.968 1.00 93.94 86 VAL A C 1
ATOM 587 O O . VAL A 1 86 ? -0.472 6.191 -0.440 1.00 93.94 86 VAL A O 1
ATOM 590 N N . LEU A 1 87 ? -1.755 6.137 -2.276 1.00 93.81 87 LEU A N 1
ATOM 591 C CA . LEU A 1 87 ? -0.658 5.727 -3.142 1.00 93.81 87 LEU A CA 1
ATOM 592 C C . LEU A 1 87 ? 0.470 6.764 -3.157 1.00 93.81 87 LEU A C 1
ATOM 594 O O . LEU A 1 87 ? 1.628 6.376 -3.035 1.00 93.81 87 LEU A O 1
ATOM 598 N N . ALA A 1 88 ? 0.144 8.054 -3.263 1.00 92.12 88 ALA A N 1
ATOM 599 C CA . ALA A 1 88 ? 1.133 9.126 -3.239 1.00 92.12 88 ALA A CA 1
ATOM 600 C C . ALA A 1 88 ? 1.973 9.086 -1.951 1.00 92.12 88 ALA A C 1
ATOM 602 O O . ALA A 1 88 ? 3.201 9.102 -2.029 1.00 92.12 88 ALA A O 1
ATOM 603 N N . ALA A 1 89 ? 1.333 8.926 -0.788 1.00 92.75 89 ALA A N 1
ATOM 604 C CA . ALA A 1 89 ? 2.033 8.774 0.489 1.00 92.75 89 ALA A CA 1
ATOM 605 C C . ALA A 1 89 ? 2.917 7.512 0.530 1.00 92.75 89 ALA A C 1
ATOM 607 O O . ALA A 1 89 ? 4.074 7.564 0.934 1.00 92.75 89 ALA A O 1
ATOM 608 N N . LEU A 1 90 ? 2.428 6.372 0.032 1.00 92.88 90 LEU A N 1
ATOM 609 C CA . LEU A 1 90 ? 3.221 5.137 0.006 1.00 92.88 90 LEU A CA 1
ATOM 610 C C . LEU A 1 90 ? 4.414 5.207 -0.957 1.00 92.88 90 LEU A C 1
ATOM 612 O O . LEU A 1 90 ? 5.418 4.534 -0.734 1.00 92.88 90 LEU A O 1
ATOM 616 N N . THR A 1 91 ? 4.322 6.002 -2.027 1.00 92.31 91 THR A N 1
ATOM 617 C CA . THR A 1 91 ? 5.431 6.194 -2.975 1.00 92.31 91 THR A CA 1
ATOM 618 C C . THR A 1 91 ? 6.539 7.100 -2.458 1.00 92.31 91 THR A C 1
ATOM 620 O O . THR A 1 91 ? 7.635 7.061 -3.012 1.00 92.31 91 THR A O 1
ATOM 623 N N . THR A 1 92 ? 6.287 7.898 -1.415 1.00 91.62 92 THR A N 1
ATOM 624 C CA . THR A 1 92 ? 7.334 8.716 -0.786 1.00 91.62 92 THR A CA 1
ATOM 625 C C . THR A 1 92 ? 8.191 7.928 0.200 1.00 91.62 92 THR A C 1
ATOM 627 O O . THR A 1 92 ? 9.282 8.375 0.541 1.00 91.62 92 THR A O 1
ATOM 630 N N . CYS A 1 93 ? 7.734 6.750 0.633 1.00 92.62 93 CYS A N 1
ATOM 631 C CA . CYS A 1 93 ? 8.470 5.916 1.573 1.00 92.62 93 CYS A CA 1
ATOM 632 C C . CYS A 1 93 ? 9.759 5.367 0.948 1.00 92.62 93 CYS A C 1
ATOM 634 O O . CYS A 1 93 ? 9.756 4.824 -0.159 1.00 92.62 93 CYS A O 1
ATOM 636 N N . THR A 1 94 ? 10.859 5.436 1.697 1.00 92.44 94 THR A N 1
ATOM 637 C CA . THR A 1 94 ? 12.195 5.030 1.213 1.00 92.44 94 THR A CA 1
ATOM 638 C C . THR A 1 94 ? 12.638 3.661 1.721 1.00 92.44 94 THR A C 1
ATOM 640 O O . THR A 1 94 ? 13.652 3.117 1.279 1.00 92.44 94 THR A O 1
ATOM 643 N N . SER A 1 95 ? 11.870 3.072 2.637 1.00 93.62 95 SER A N 1
ATOM 644 C CA . SER A 1 95 ? 12.165 1.772 3.228 1.00 93.62 95 SER A CA 1
ATOM 645 C C . SER A 1 95 ? 10.902 0.915 3.380 1.00 93.62 95 SER A C 1
ATOM 647 O O . SER A 1 95 ? 9.800 1.442 3.549 1.00 93.62 95 SER A O 1
ATOM 649 N N . PRO A 1 96 ? 11.029 -0.426 3.383 1.00 93.81 96 PRO A N 1
ATOM 650 C CA . PRO A 1 96 ? 9.877 -1.315 3.543 1.00 93.81 96 PRO A CA 1
ATOM 651 C C . PRO A 1 96 ? 9.215 -1.198 4.925 1.00 93.81 96 PRO A C 1
ATOM 653 O O . PRO A 1 96 ? 8.018 -1.449 5.059 1.00 93.81 96 PRO A O 1
ATOM 656 N N . ALA A 1 97 ? 9.984 -0.841 5.959 1.00 94.12 97 ALA A N 1
ATOM 657 C CA . ALA A 1 97 ? 9.467 -0.649 7.312 1.00 94.12 97 ALA A CA 1
ATOM 658 C C . ALA A 1 97 ? 8.613 0.622 7.407 1.00 94.12 97 ALA A C 1
ATOM 660 O O . ALA A 1 97 ? 7.508 0.571 7.942 1.00 94.12 97 ALA A O 1
ATOM 661 N N . GLU A 1 98 ? 9.101 1.722 6.833 1.00 94.31 98 GLU A N 1
ATOM 662 C CA . GLU A 1 98 ? 8.377 2.990 6.725 1.00 94.31 98 GLU A CA 1
ATOM 663 C C . GLU A 1 98 ? 7.097 2.820 5.905 1.00 94.31 98 GLU A C 1
ATOM 665 O O . GLU A 1 98 ? 6.024 3.168 6.382 1.00 94.31 98 GLU A O 1
ATOM 670 N N . LEU A 1 99 ? 7.179 2.157 4.745 1.00 94.12 99 LEU A N 1
ATOM 671 C CA . LEU A 1 99 ? 6.019 1.887 3.893 1.00 94.12 99 LEU A CA 1
ATOM 672 C C . LEU A 1 99 ? 4.939 1.091 4.625 1.00 94.12 99 LEU A C 1
ATOM 674 O O . LEU A 1 99 ? 3.752 1.399 4.539 1.00 94.12 99 LEU A O 1
ATOM 678 N N . ARG A 1 100 ? 5.343 0.061 5.374 1.00 95.12 100 ARG A N 1
ATOM 679 C CA . ARG A 1 100 ? 4.417 -0.714 6.201 1.00 95.12 100 ARG A CA 1
ATOM 680 C C . ARG A 1 100 ? 3.807 0.139 7.312 1.00 95.12 100 ARG A C 1
ATOM 682 O O . ARG A 1 100 ? 2.614 -0.002 7.558 1.00 95.12 100 ARG A O 1
ATOM 689 N N . GLY A 1 101 ? 4.604 0.968 7.984 1.00 93.25 101 GLY A N 1
ATOM 690 C CA . GLY A 1 101 ? 4.123 1.882 9.020 1.00 93.25 101 GLY A CA 1
ATOM 691 C C . GLY A 1 101 ? 3.080 2.850 8.471 1.00 93.25 101 GLY A C 1
ATOM 692 O O . GLY A 1 101 ? 1.980 2.932 9.008 1.00 93.25 101 GLY A O 1
ATOM 693 N N . GLU A 1 102 ? 3.383 3.482 7.341 1.00 94.62 102 GLU A N 1
ATOM 694 C CA . GLU A 1 102 ? 2.496 4.434 6.678 1.00 94.62 102 GLU A CA 1
ATOM 695 C C . GLU A 1 102 ? 1.201 3.765 6.191 1.00 94.62 102 GLU A C 1
ATOM 697 O O . GLU A 1 102 ? 0.101 4.254 6.439 1.00 94.62 102 GLU A O 1
ATOM 702 N N . ALA A 1 103 ? 1.289 2.572 5.592 1.00 93.88 103 ALA A N 1
ATOM 703 C CA . ALA A 1 103 ? 0.110 1.809 5.175 1.00 93.88 103 ALA A CA 1
ATOM 704 C C . ALA A 1 103 ? -0.806 1.442 6.356 1.00 93.88 103 ALA A C 1
ATOM 706 O O . ALA A 1 103 ? -2.031 1.443 6.224 1.00 93.88 103 ALA A O 1
ATOM 707 N N . VAL A 1 104 ? -0.218 1.124 7.512 1.00 94.25 104 VAL A N 1
ATOM 708 C CA . VAL A 1 104 ? -0.959 0.815 8.740 1.00 94.25 104 VAL A CA 1
ATOM 709 C C . VAL A 1 104 ? -1.650 2.057 9.305 1.00 94.25 104 VAL A C 1
ATOM 711 O O . VAL A 1 104 ? -2.799 1.950 9.729 1.00 94.25 104 VAL A O 1
ATOM 714 N N . ILE A 1 105 ? -0.981 3.215 9.283 1.00 93.88 105 ILE A N 1
ATOM 715 C CA . ILE A 1 105 ? -1.530 4.496 9.754 1.00 93.88 105 ILE A CA 1
ATOM 716 C C . ILE A 1 105 ? -2.680 4.964 8.855 1.00 93.88 105 ILE A C 1
ATOM 718 O O . ILE A 1 105 ? -3.714 5.396 9.358 1.00 93.88 105 ILE A O 1
ATOM 722 N N . LEU A 1 106 ? -2.511 4.864 7.534 1.00 92.75 106 LEU A N 1
ATOM 723 C CA . LEU A 1 106 ? -3.485 5.360 6.561 1.00 92.75 106 LEU A CA 1
ATOM 724 C C . LEU A 1 106 ? -4.698 4.442 6.390 1.00 92.75 106 LEU A C 1
ATOM 726 O O . LEU A 1 106 ? -5.785 4.934 6.102 1.00 92.75 106 LEU A O 1
ATOM 730 N N . ILE A 1 107 ? -4.521 3.123 6.516 1.00 92.56 107 ILE A N 1
ATOM 731 C CA . ILE A 1 107 ? -5.587 2.145 6.261 1.00 92.56 107 ILE A CA 1
ATOM 732 C C . ILE A 1 107 ? -6.018 1.467 7.564 1.00 92.56 107 ILE A C 1
ATOM 734 O O . ILE A 1 107 ? -7.089 1.760 8.086 1.00 92.56 107 ILE A O 1
ATOM 738 N N . ALA A 1 108 ? -5.218 0.513 8.055 1.00 92.75 108 ALA A N 1
ATOM 739 C CA . ALA A 1 108 ? -5.456 -0.231 9.295 1.00 92.75 108 ALA A CA 1
ATOM 740 C C . ALA A 1 108 ? -4.281 -1.177 9.619 1.00 92.75 108 ALA A C 1
ATOM 742 O O . ALA A 1 108 ? -3.655 -1.731 8.709 1.00 92.75 108 ALA A O 1
ATOM 743 N N . ASP A 1 109 ? -4.051 -1.485 10.904 1.00 94.06 109 ASP A N 1
ATOM 744 C CA . ASP A 1 109 ? -3.120 -2.557 11.299 1.00 94.06 109 ASP A CA 1
ATOM 745 C C . ASP A 1 109 ? -3.767 -3.938 11.150 1.00 94.06 109 ASP A C 1
ATOM 747 O O . ASP A 1 109 ? -4.384 -4.478 12.067 1.00 94.06 109 ASP A O 1
ATOM 751 N N . ASN A 1 110 ? -3.631 -4.538 9.969 1.00 93.88 110 ASN A N 1
ATOM 752 C CA . ASN A 1 110 ? -4.050 -5.916 9.740 1.00 93.88 110 ASN A CA 1
ATOM 753 C C . ASN A 1 110 ? -3.080 -6.673 8.825 1.00 93.88 110 ASN A C 1
ATOM 755 O O . ASN A 1 110 ? -2.223 -6.103 8.150 1.00 93.88 110 ASN A O 1
ATOM 759 N N . ALA A 1 111 ? -3.195 -8.002 8.812 1.00 95.56 111 ALA A N 1
ATOM 760 C CA . ALA A 1 111 ? -2.315 -8.856 8.018 1.00 95.56 111 ALA A CA 1
ATOM 761 C C . ALA A 1 111 ? -2.386 -8.561 6.507 1.00 95.56 111 ALA A C 1
ATOM 763 O O . ALA A 1 111 ? -1.358 -8.619 5.839 1.00 95.56 111 ALA A O 1
ATOM 764 N N . LEU A 1 112 ? -3.558 -8.201 5.970 1.00 95.62 112 LEU A N 1
ATOM 765 C CA . LEU A 1 112 ? -3.723 -7.923 4.540 1.00 95.62 112 LEU A CA 1
ATOM 766 C C . LEU A 1 112 ? -3.000 -6.640 4.124 1.00 95.62 112 LEU A C 1
ATOM 768 O O . LEU A 1 112 ? -2.303 -6.651 3.115 1.00 95.62 112 LEU A O 1
ATOM 772 N N . VAL A 1 113 ? -3.099 -5.574 4.923 1.00 95.12 113 VAL A N 1
ATOM 773 C CA . VAL A 1 113 ? -2.387 -4.305 4.686 1.00 95.12 113 VAL A CA 1
ATOM 774 C C . VAL A 1 113 ? -0.875 -4.519 4.736 1.00 95.12 113 VAL A C 1
ATOM 776 O O . VAL A 1 113 ? -0.147 -4.051 3.864 1.00 95.12 113 VAL A O 1
ATOM 779 N N . ARG A 1 114 ? -0.391 -5.305 5.703 1.00 94.19 114 ARG A N 1
ATOM 780 C CA . ARG A 1 114 ? 1.039 -5.630 5.829 1.00 94.19 114 ARG A CA 1
ATOM 781 C C . ARG A 1 114 ? 1.560 -6.473 4.663 1.00 94.19 114 ARG A C 1
ATOM 783 O O . ARG A 1 114 ? 2.659 -6.217 4.173 1.00 94.19 114 ARG A O 1
ATOM 790 N N . ASN A 1 115 ? 0.771 -7.440 4.197 1.00 96.44 115 ASN A N 1
ATOM 791 C CA . ASN A 1 115 ? 1.105 -8.242 3.019 1.00 96.44 115 ASN A CA 1
ATOM 792 C C . ASN A 1 115 ? 1.103 -7.387 1.748 1.00 96.44 115 ASN A C 1
ATOM 794 O O . ASN A 1 115 ? 2.037 -7.472 0.956 1.00 96.44 115 ASN A O 1
ATOM 798 N N . PHE A 1 116 ? 0.105 -6.513 1.593 1.00 96.00 116 PHE A N 1
ATOM 799 C CA . PHE A 1 116 ? 0.042 -5.551 0.497 1.00 96.00 116 PHE A CA 1
ATOM 800 C C . PHE A 1 116 ? 1.280 -4.648 0.464 1.00 96.00 116 PHE A C 1
ATOM 802 O O . PHE A 1 116 ? 1.904 -4.532 -0.586 1.00 96.00 116 PHE A O 1
ATOM 809 N N . ALA A 1 117 ? 1.675 -4.072 1.602 1.00 95.69 117 ALA A N 1
ATOM 810 C CA . ALA A 1 117 ? 2.872 -3.240 1.714 1.00 95.69 117 ALA A CA 1
ATOM 811 C C . ALA A 1 117 ? 4.137 -3.989 1.253 1.00 95.69 117 ALA A C 1
ATOM 813 O O . ALA A 1 117 ? 4.930 -3.464 0.469 1.00 95.69 117 ALA A O 1
ATOM 814 N N . ALA A 1 118 ? 4.295 -5.246 1.678 1.00 95.50 118 ALA A N 1
ATOM 815 C CA . ALA A 1 118 ? 5.408 -6.089 1.251 1.00 95.50 118 ALA A CA 1
ATOM 816 C C . ALA A 1 118 ? 5.378 -6.380 -0.262 1.00 95.50 118 ALA A C 1
ATOM 818 O O . ALA A 1 118 ? 6.408 -6.285 -0.932 1.00 95.50 118 ALA A O 1
ATOM 819 N N . ASP A 1 119 ? 4.211 -6.709 -0.822 1.00 96.69 119 ASP A N 1
ATOM 820 C CA . ASP A 1 119 ? 4.040 -6.949 -2.258 1.00 96.69 119 ASP A CA 1
ATOM 821 C C . ASP A 1 119 ? 4.286 -5.700 -3.104 1.00 96.69 119 ASP A C 1
ATOM 823 O O . ASP A 1 119 ? 4.949 -5.777 -4.142 1.00 96.69 119 ASP A O 1
ATOM 827 N N . PHE A 1 120 ? 3.783 -4.552 -2.659 1.00 95.44 120 PHE A N 1
ATOM 828 C CA . PHE A 1 120 ? 3.975 -3.278 -3.335 1.00 95.44 120 PHE A CA 1
ATOM 829 C C . PHE A 1 120 ? 5.454 -2.897 -3.362 1.00 95.44 120 PHE A C 1
ATOM 831 O O . PHE A 1 120 ? 5.973 -2.613 -4.439 1.00 95.44 120 PHE A O 1
ATOM 838 N N . TRP A 1 121 ? 6.163 -3.011 -2.233 1.00 95.12 121 TRP A N 1
ATOM 839 C CA . TRP A 1 121 ? 7.602 -2.745 -2.177 1.00 95.12 121 TRP A CA 1
ATOM 840 C C . TRP A 1 121 ? 8.403 -3.644 -3.126 1.00 95.12 121 TRP A C 1
ATOM 842 O O . TRP A 1 121 ? 9.254 -3.163 -3.874 1.00 95.12 121 TRP A O 1
ATOM 852 N N . ARG A 1 122 ? 8.100 -4.951 -3.166 1.00 95.56 122 ARG A N 1
ATOM 853 C CA . ARG A 1 122 ? 8.752 -5.886 -4.101 1.00 95.56 122 ARG A CA 1
ATOM 854 C C . ARG A 1 122 ? 8.559 -5.469 -5.557 1.00 95.56 122 ARG A C 1
ATOM 856 O O . ARG A 1 122 ? 9.510 -5.491 -6.336 1.00 95.56 122 ARG A O 1
ATOM 863 N N . ARG A 1 123 ? 7.335 -5.091 -5.931 1.00 94.88 123 ARG A N 1
ATOM 864 C CA . ARG A 1 123 ? 7.008 -4.664 -7.299 1.00 94.88 123 ARG A CA 1
ATOM 865 C C . ARG A 1 123 ? 7.630 -3.315 -7.645 1.00 94.88 123 ARG A C 1
ATOM 867 O O . ARG A 1 123 ? 8.096 -3.155 -8.768 1.00 94.88 123 ARG A O 1
ATOM 874 N N . LEU A 1 124 ? 7.673 -2.388 -6.690 1.00 91.50 124 LEU A N 1
ATOM 875 C CA . LEU A 1 124 ? 8.317 -1.087 -6.837 1.00 91.50 124 LEU A CA 1
ATOM 876 C C . LEU A 1 124 ? 9.810 -1.248 -7.124 1.00 91.50 124 LEU A C 1
ATOM 878 O O . LEU A 1 124 ? 10.295 -0.728 -8.122 1.00 91.50 124 LEU A O 1
ATOM 882 N N . GLN A 1 125 ? 10.515 -2.054 -6.328 1.00 92.00 125 GLN A N 1
ATOM 883 C CA . GLN A 1 125 ? 11.940 -2.317 -6.541 1.00 92.00 125 GLN A CA 1
ATOM 884 C C . GLN A 1 125 ? 12.208 -3.019 -7.874 1.00 92.00 125 GLN A C 1
ATOM 886 O O . GLN A 1 125 ? 13.126 -2.648 -8.600 1.00 92.00 125 GLN A O 1
ATOM 891 N N . ALA A 1 126 ? 11.368 -3.990 -8.246 1.00 92.56 126 ALA A N 1
ATOM 892 C CA . ALA A 1 126 ? 11.463 -4.641 -9.549 1.00 92.56 126 ALA A CA 1
ATOM 893 C C . ALA A 1 126 ? 11.189 -3.684 -10.722 1.00 92.56 126 ALA A C 1
ATOM 895 O O . ALA A 1 126 ? 11.659 -3.933 -11.829 1.00 92.56 126 ALA A O 1
ATOM 896 N N . HIS A 1 127 ? 10.408 -2.622 -10.510 1.00 90.44 127 HIS A N 1
ATOM 897 C CA . HIS A 1 127 ? 10.168 -1.590 -11.511 1.00 90.44 127 HIS A CA 1
ATOM 898 C C . HIS A 1 127 ? 11.349 -0.620 -11.604 1.00 90.44 127 HIS A C 1
ATOM 900 O O . HIS A 1 127 ? 11.855 -0.399 -12.698 1.00 90.44 127 HIS A O 1
ATOM 906 N N . LEU A 1 128 ? 11.844 -0.121 -10.469 1.00 88.00 128 LEU A N 1
ATOM 907 C CA . LEU A 1 128 ? 13.010 0.764 -10.411 1.00 88.00 128 LEU A CA 1
ATOM 908 C C . LEU A 1 128 ? 14.254 0.111 -11.024 1.00 88.00 128 LEU A C 1
ATOM 910 O O . LEU A 1 128 ? 14.951 0.745 -11.806 1.00 88.00 128 LEU A O 1
ATOM 914 N N . ALA A 1 129 ? 14.473 -1.179 -10.759 1.00 89.25 129 ALA A N 1
ATOM 915 C CA . ALA A 1 129 ? 15.577 -1.940 -11.339 1.00 89.25 129 ALA A CA 1
ATOM 916 C C . ALA A 1 129 ? 15.499 -2.111 -12.870 1.00 89.25 129 ALA A C 1
ATOM 918 O O . ALA A 1 129 ? 16.498 -2.467 -13.481 1.00 89.25 129 ALA A O 1
ATOM 919 N N . LYS A 1 130 ? 14.328 -1.911 -13.492 1.00 87.88 130 LYS A N 1
ATOM 920 C CA . LYS A 1 130 ? 14.162 -1.959 -14.958 1.00 87.88 130 LYS A CA 1
ATOM 921 C C . LYS A 1 130 ? 14.349 -0.599 -15.624 1.00 87.88 130 LYS A C 1
ATOM 923 O O . LYS A 1 130 ? 14.560 -0.553 -16.831 1.00 87.88 130 LYS A O 1
ATOM 928 N N . THR A 1 131 ? 14.165 0.476 -14.864 1.00 82.12 131 THR A N 1
ATOM 929 C CA . THR A 1 131 ? 14.219 1.857 -15.359 1.00 82.12 131 THR A CA 1
ATOM 930 C C . THR A 1 131 ? 15.597 2.494 -15.133 1.00 82.12 131 THR A C 1
ATOM 932 O O . THR A 1 131 ? 15.885 3.523 -15.739 1.00 82.12 131 THR A O 1
ATOM 935 N N . ALA A 1 132 ? 16.430 1.894 -14.273 1.00 67.06 132 ALA A N 1
ATOM 936 C CA . ALA A 1 132 ? 17.842 2.230 -14.074 1.00 67.06 132 ALA A CA 1
ATOM 937 C C . ALA A 1 132 ? 18.732 1.607 -15.161 1.00 67.06 132 ALA A C 1
ATOM 939 O O . ALA A 1 132 ? 19.690 2.294 -15.579 1.00 67.06 132 ALA A O 1
#

Organism: NCBI:txid1333877